Protein AF-A0A940RTT7-F1 (afdb_monomer)

Mean predicted aligned error: 12.64 Å

Solvent-accessible surface area (backbone atoms only — not comparable to full-atom values): 9209 Å² total; per-residue (Å²): 139,81,84,80,86,73,90,68,80,72,74,78,73,64,86,86,71,71,68,82,74,74,90,63,90,72,81,76,92,73,51,85,59,54,43,80,79,61,87,99,56,95,78,72,68,84,43,84,58,89,75,85,89,81,85,86,87,80,66,59,92,78,57,82,80,82,54,58,72,38,57,52,50,29,66,75,68,72,42,76,60,80,90,75,82,81,84,88,57,89,48,70,70,87,66,81,45,101,41,35,94,59,82,70,51,74,40,82,40,76,34,90,92,77,69,47,74,44,74,41,63,69,76,73,94,78,127

Foldseek 3Di:
DDDDDDPDPDPPDPPVPPDDPPPDDDDDPDDLLADPDDPPDPDDDHRPDDDDDDDDDDDQVPDPQPCPVFVVVLVVVVADDDFDDDPPDPWPPPDADPRTPDTFDWDWDQDPVPRDTDGTRDPDPPD

Nearest PDB structures (foldseek):
  1kqf-assembly1_B  TM=9.014E-01  e=2.078E-05  Escherichia coli
  8bqk-assembly1_B  TM=9.504E-01  e=1.541E-03  Nitratidesulfovibrio vulgaris str. Hildenborough
  1h0h-assembly2_L  TM=9.071E-01  e=2.009E-03  Megalodesulfovibrio gigas

Sequence (127 aa):
MSEPNANGTRAPQPLTAAANPPVQPLASNLLPSDVVRISATAHVPAPTRQLTQVAKLIDVSKCIGCKACQSACIEWNDTHPEIEENVGVYENPHDLTPEMFTLMRFSEFDNPDTGDRCCRQHRSPHR

pLDDT: mean 77.92, std 18.02, range [28.53, 95.5]

Secondary structure (DSSP, 8-state):
-PPP-----PPPPPTTS-SSPPSS-PPPS--GGG----TT-S--PPPSSPPPP------TTS-----HHHHHHHHHHT-----PPP-SSS--SSS-BTTB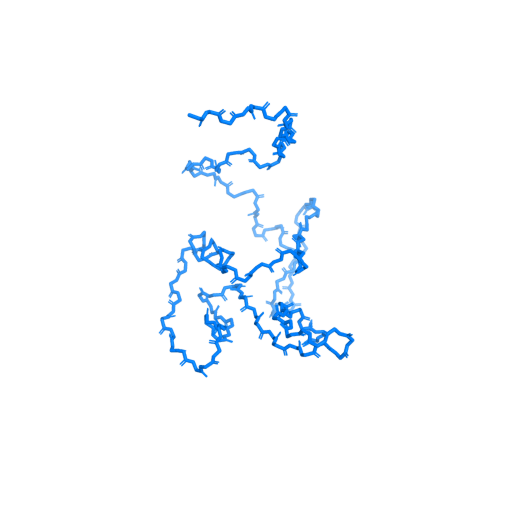------EEEE-TTT--EEEEPP--S--

Radius of gyration: 20.79 Å; Cα contacts (8 Å, |Δi|>4): 86; chains: 1; bounding box: 41×42×63 Å

Structure (mmCIF, N/CA/C/O backbone):
data_AF-A0A940RTT7-F1
#
_entry.id   AF-A0A940RTT7-F1
#
loop_
_atom_site.group_PDB
_atom_site.id
_atom_site.type_symbol
_atom_site.label_atom_id
_atom_site.label_alt_id
_atom_site.label_comp_id
_atom_site.label_asym_id
_atom_site.label_entity_id
_atom_site.label_seq_id
_atom_site.pdbx_PDB_ins_code
_atom_site.Cartn_x
_atom_site.Cartn_y
_atom_site.Cartn_z
_atom_site.occupancy
_atom_site.B_iso_or_equiv
_atom_site.auth_seq_id
_atom_site.auth_comp_id
_atom_site.auth_asym_id
_atom_site.auth_atom_id
_atom_site.pdbx_PDB_model_num
ATOM 1 N N . MET A 1 1 ? -7.724 22.602 -37.020 1.00 40.09 1 MET A N 1
ATOM 2 C CA . MET A 1 1 ? -8.192 21.213 -37.195 1.00 40.09 1 MET A CA 1
ATOM 3 C C . MET A 1 1 ? -8.661 20.769 -35.830 1.00 40.09 1 MET A C 1
ATOM 5 O O . MET A 1 1 ? -7.841 20.466 -34.979 1.00 40.09 1 MET A O 1
ATOM 9 N N . SER A 1 2 ? -9.956 20.940 -35.591 1.00 39.72 2 SER A N 1
ATOM 10 C CA . SER A 1 2 ? -10.604 20.725 -34.301 1.00 39.72 2 SER A CA 1
ATOM 11 C C . SER A 1 2 ? -11.241 19.343 -34.344 1.00 39.72 2 SER A C 1
ATOM 13 O O . SER A 1 2 ? -12.053 19.088 -35.233 1.00 39.72 2 SER A O 1
ATOM 15 N N . GLU A 1 3 ? -10.841 18.447 -33.447 1.00 45.56 3 GLU A N 1
ATOM 16 C CA . GLU A 1 3 ? -11.479 17.137 -33.328 1.00 45.56 3 GLU A CA 1
ATOM 17 C C . GLU A 1 3 ? -12.929 17.283 -32.832 1.00 45.56 3 GLU A C 1
ATOM 19 O O . GLU A 1 3 ? -13.210 18.132 -31.978 1.00 45.56 3 GLU A O 1
ATOM 24 N N . PRO A 1 4 ? -13.870 16.487 -33.368 1.00 47.38 4 PRO A N 1
ATOM 25 C CA . PRO A 1 4 ? -15.259 16.521 -32.955 1.00 47.38 4 PRO A CA 1
ATOM 26 C C . PRO A 1 4 ? -15.455 15.809 -31.611 1.00 47.38 4 PRO A C 1
ATOM 28 O O . PRO A 1 4 ? -14.935 14.728 -31.351 1.00 47.38 4 PRO A O 1
ATOM 31 N N . ASN A 1 5 ? -16.262 16.454 -30.775 1.00 50.31 5 ASN A N 1
ATOM 32 C CA . ASN A 1 5 ? -16.671 16.046 -29.441 1.00 50.31 5 ASN A CA 1
ATOM 33 C C . ASN A 1 5 ? -17.432 14.706 -29.501 1.00 50.31 5 ASN A C 1
ATOM 35 O O . ASN A 1 5 ? -18.617 14.664 -29.840 1.00 50.31 5 ASN A O 1
ATOM 39 N N . ALA A 1 6 ? -16.740 13.601 -29.216 1.00 52.31 6 ALA A N 1
ATOM 40 C CA . ALA A 1 6 ? -17.371 12.307 -29.011 1.00 52.31 6 ALA A CA 1
ATOM 41 C C . ALA A 1 6 ? -18.181 12.373 -27.713 1.00 52.31 6 ALA A C 1
ATOM 43 O O . ALA A 1 6 ? -17.640 12.607 -26.634 1.00 52.31 6 ALA A O 1
ATOM 44 N N . ASN A 1 7 ? -19.491 12.181 -27.848 1.00 52.91 7 ASN A N 1
ATOM 45 C CA . ASN A 1 7 ? -20.489 12.159 -26.787 1.00 52.91 7 ASN A CA 1
ATOM 46 C C . ASN A 1 7 ? -20.266 10.955 -25.845 1.00 52.91 7 ASN A C 1
ATOM 48 O O . ASN A 1 7 ? -21.017 9.983 -25.854 1.00 52.91 7 ASN A O 1
ATOM 52 N N . GLY A 1 8 ? -19.174 10.986 -25.084 1.00 43.56 8 GLY A N 1
ATOM 53 C CA . GLY A 1 8 ? -18.807 9.994 -24.088 1.00 43.56 8 GLY A CA 1
ATOM 54 C C . GLY A 1 8 ? -19.266 10.472 -22.724 1.00 43.56 8 GLY A C 1
ATOM 55 O O . GLY A 1 8 ? -18.555 11.212 -22.047 1.00 43.56 8 GLY A O 1
ATOM 56 N N . THR A 1 9 ? -20.464 10.064 -22.311 1.00 54.09 9 THR A N 1
ATOM 57 C CA . THR A 1 9 ? -20.921 10.237 -20.933 1.00 54.09 9 THR A CA 1
ATOM 58 C C . THR A 1 9 ? -19.913 9.563 -20.004 1.00 54.09 9 THR A C 1
ATOM 60 O O . THR A 1 9 ? -19.881 8.339 -19.879 1.00 54.09 9 THR A O 1
ATOM 63 N N . ARG A 1 10 ? -19.048 10.361 -19.368 1.00 52.03 10 ARG A N 1
ATOM 64 C CA . ARG A 1 10 ? -18.174 9.896 -18.290 1.00 52.03 10 ARG A CA 1
ATOM 65 C C . ARG A 1 10 ? -19.077 9.284 -17.224 1.00 52.03 10 ARG A C 1
ATOM 67 O O . ARG A 1 10 ? -20.036 9.931 -16.801 1.00 52.03 10 ARG A O 1
ATOM 74 N N . ALA A 1 11 ? -18.790 8.046 -16.821 1.00 48.78 11 ALA A N 1
ATOM 75 C CA . ALA A 1 11 ? -19.515 7.401 -15.733 1.00 48.78 11 ALA A CA 1
ATOM 76 C C . ALA A 1 11 ? -19.595 8.364 -14.531 1.00 48.78 11 ALA A C 1
ATOM 78 O O . ALA A 1 11 ? -18.606 9.067 -14.269 1.00 48.78 11 ALA A O 1
ATOM 79 N N . PRO A 1 12 ? -20.740 8.434 -13.823 1.00 57.75 12 PRO A N 1
ATOM 80 C CA . PRO A 1 12 ? -20.858 9.246 -12.621 1.00 57.75 12 PRO A CA 1
ATOM 81 C C . PRO A 1 12 ? -19.680 8.936 -11.705 1.00 57.75 12 PRO A C 1
ATOM 83 O O . PRO A 1 12 ? -19.345 7.766 -11.502 1.00 57.75 12 PRO A O 1
ATOM 86 N N . GLN A 1 13 ? -19.018 9.977 -11.200 1.00 55.69 13 GLN A N 1
ATOM 87 C CA . GLN A 1 13 ? -17.914 9.767 -10.273 1.00 55.69 13 GLN A CA 1
ATOM 88 C C . GLN A 1 13 ? -18.419 8.921 -9.096 1.00 55.69 13 GLN A C 1
ATOM 90 O O . GLN A 1 13 ? -19.554 9.132 -8.657 1.00 55.69 13 GLN A O 1
ATOM 95 N N . PRO A 1 14 ? -17.633 7.946 -8.609 1.00 51.03 14 PRO A N 1
ATOM 96 C CA . PRO A 1 14 ? -18.053 7.130 -7.483 1.00 51.03 14 PRO A CA 1
ATOM 97 C C . PRO A 1 14 ? -18.406 8.052 -6.312 1.00 51.03 14 PRO A C 1
ATOM 99 O O . PRO A 1 14 ? -17.565 8.807 -5.831 1.00 51.03 14 PRO A O 1
ATOM 102 N N . LEU A 1 15 ? -19.662 7.986 -5.860 1.00 49.91 15 LEU A N 1
ATOM 103 C CA . LEU A 1 15 ? -20.199 8.813 -4.769 1.00 49.91 15 LEU A CA 1
ATOM 104 C C . LEU A 1 15 ? -19.475 8.575 -3.429 1.00 49.91 15 LEU A C 1
ATOM 106 O O . LEU A 1 15 ? -19.666 9.323 -2.478 1.00 49.91 15 LEU A O 1
ATOM 110 N N . THR A 1 16 ? -18.635 7.543 -3.359 1.00 50.31 16 THR A N 1
ATOM 111 C CA . THR A 1 16 ? -17.788 7.191 -2.217 1.00 50.31 16 THR A CA 1
ATOM 112 C C . THR A 1 16 ? -16.388 7.806 -2.249 1.00 50.31 16 THR A C 1
ATOM 114 O O . THR A 1 16 ? -15.715 7.763 -1.226 1.00 50.31 16 THR A O 1
ATOM 117 N N . ALA A 1 17 ? -15.939 8.397 -3.361 1.00 42.38 17 ALA A N 1
ATOM 118 C CA . ALA A 1 17 ? -14.650 9.102 -3.442 1.00 42.38 17 ALA A CA 1
ATOM 119 C C . ALA A 1 17 ? -14.850 10.627 -3.510 1.00 42.38 17 ALA A C 1
ATOM 121 O O . ALA A 1 17 ? -14.190 11.330 -4.276 1.00 42.38 17 ALA A O 1
ATOM 122 N N . ALA A 1 18 ? -15.825 11.138 -2.757 1.00 49.00 18 ALA A N 1
ATOM 123 C CA . ALA A 1 18 ? -16.075 12.565 -2.652 1.00 49.00 18 ALA A CA 1
ATOM 124 C C . ALA A 1 18 ? -14.975 13.230 -1.809 1.00 49.00 18 ALA A C 1
ATOM 126 O O . ALA A 1 18 ? -14.960 13.072 -0.594 1.00 49.00 18 ALA A O 1
ATOM 127 N N . ALA A 1 19 ? -14.125 14.004 -2.492 1.00 52.88 19 ALA A N 1
ATOM 128 C CA . ALA A 1 19 ? -13.135 14.941 -1.960 1.00 52.88 19 ALA A CA 1
ATOM 129 C C . ALA A 1 19 ? -12.011 14.341 -1.094 1.00 52.88 19 ALA A C 1
ATOM 131 O O . ALA A 1 19 ? -12.181 13.367 -0.365 1.00 52.88 19 ALA A O 1
ATOM 132 N N . ASN A 1 20 ? -10.835 14.974 -1.156 1.00 55.03 20 ASN A N 1
ATOM 133 C CA . ASN A 1 20 ? -9.839 14.787 -0.107 1.00 55.03 20 ASN A CA 1
ATOM 134 C C . ASN A 1 20 ? -10.517 15.076 1.238 1.00 55.03 20 ASN A C 1
ATOM 136 O O . ASN A 1 20 ? -11.284 16.047 1.319 1.00 55.03 20 ASN A O 1
ATOM 140 N N . PRO A 1 21 ? -10.280 14.245 2.264 1.00 61.81 21 PRO A N 1
ATOM 141 C CA . PRO A 1 21 ? -10.874 14.473 3.564 1.00 61.81 21 PRO A CA 1
ATOM 142 C C . PRO A 1 21 ? -10.551 15.898 4.045 1.00 61.81 21 PRO A C 1
ATOM 144 O O . PRO A 1 21 ? -9.492 16.43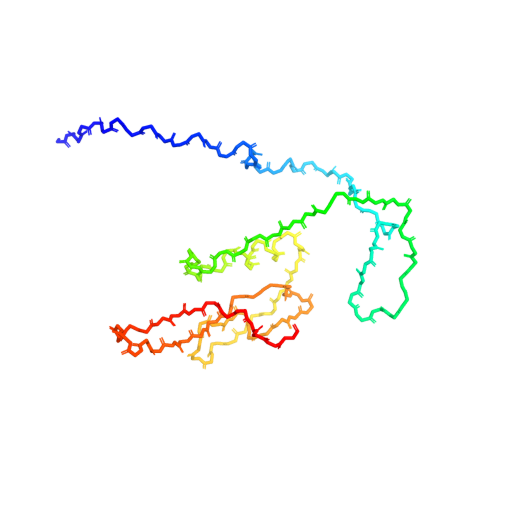6 3.705 1.00 61.81 21 PRO A O 1
ATOM 147 N N . PRO A 1 22 ? -11.466 16.530 4.798 1.00 68.19 22 PRO A N 1
ATOM 148 C CA . PRO A 1 22 ? -11.202 17.816 5.430 1.00 68.19 22 PRO A CA 1
ATOM 149 C C . PRO A 1 22 ? -9.839 17.796 6.141 1.00 68.19 22 PRO A C 1
ATOM 151 O O . PRO A 1 22 ? -9.561 16.867 6.894 1.00 68.19 22 PRO A O 1
ATOM 154 N N . VAL A 1 23 ? -9.000 18.819 5.925 1.00 70.75 23 VAL A N 1
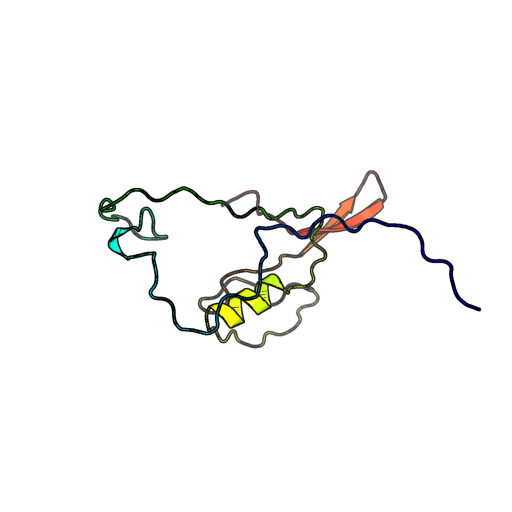ATOM 155 C CA . VAL A 1 23 ? -7.715 18.987 6.647 1.00 70.75 23 VAL A CA 1
ATOM 156 C C . VAL A 1 23 ? -7.919 19.339 8.125 1.00 70.75 23 VAL A C 1
ATOM 158 O O . VAL A 1 23 ? -6.964 19.453 8.888 1.00 70.75 23 VAL A O 1
ATOM 161 N N . GLN A 1 24 ? -9.169 19.553 8.539 1.00 77.19 24 GLN A N 1
ATOM 162 C CA . GLN A 1 24 ? -9.519 19.739 9.933 1.00 77.19 24 GLN A CA 1
ATOM 163 C C . GLN A 1 24 ? -9.202 18.464 10.731 1.00 77.19 24 GLN A C 1
ATOM 165 O O . GLN A 1 24 ? -9.526 17.364 10.283 1.00 77.19 24 GLN A O 1
ATOM 170 N N . PRO A 1 25 ? -8.640 18.588 11.943 1.00 70.44 25 PRO A N 1
ATOM 171 C CA . PRO A 1 25 ? -8.455 17.444 12.820 1.00 70.44 25 PRO A CA 1
ATOM 172 C C . PRO A 1 25 ? -9.827 16.898 13.236 1.00 70.44 25 PRO A C 1
ATOM 174 O O . PRO A 1 25 ? -10.581 17.549 13.960 1.00 70.44 25 PRO A O 1
ATOM 177 N N . LEU A 1 26 ? -10.163 15.698 12.763 1.00 75.94 26 LEU A N 1
ATOM 178 C CA . LEU A 1 26 ? -11.295 14.929 13.271 1.00 75.94 26 LEU A CA 1
ATOM 179 C C . LEU A 1 26 ? -10.812 14.037 14.416 1.00 75.94 26 LEU A C 1
ATOM 181 O O . LEU A 1 26 ? -9.767 13.395 14.320 1.00 75.94 26 LEU A O 1
ATOM 185 N N . ALA A 1 27 ? -11.597 13.957 15.491 1.00 78.25 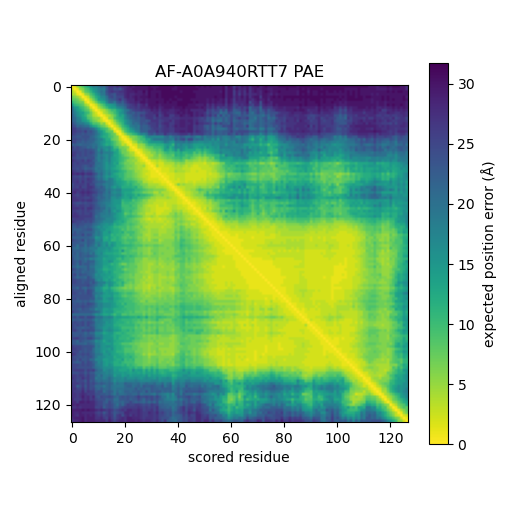27 ALA A N 1
ATOM 186 C CA . ALA A 1 27 ? -11.364 12.958 16.525 1.00 78.25 27 ALA A CA 1
ATOM 187 C C . ALA A 1 27 ? -11.500 11.549 15.923 1.00 78.25 27 ALA A C 1
ATOM 189 O O . ALA A 1 27 ? -12.419 11.286 15.140 1.00 78.25 27 ALA A O 1
ATOM 190 N N . SER A 1 28 ? -10.592 10.639 16.292 1.00 79.75 28 SER A N 1
ATOM 191 C CA . SER A 1 28 ? -10.678 9.248 15.845 1.00 79.75 28 SER A CA 1
ATOM 192 C C . SER A 1 28 ? -11.979 8.621 16.342 1.00 79.75 28 SER A C 1
ATOM 194 O O . SER A 1 28 ? -12.247 8.579 17.541 1.00 79.75 28 SER A O 1
ATOM 196 N N . ASN A 1 29 ? -12.767 8.080 15.415 1.00 83.00 29 ASN A N 1
ATOM 197 C CA . ASN A 1 29 ? -13.959 7.292 15.734 1.00 83.00 29 ASN A CA 1
ATOM 198 C C . ASN A 1 29 ? -13.628 5.832 16.096 1.00 83.00 29 ASN A C 1
ATOM 200 O O . ASN A 1 29 ? -14.544 5.053 16.367 1.00 83.00 29 ASN A O 1
ATOM 204 N N . LEU A 1 30 ? -12.343 5.460 16.063 1.00 86.88 30 LEU A N 1
ATOM 205 C CA . LEU A 1 30 ? -11.818 4.147 16.428 1.00 86.88 30 LEU A CA 1
ATOM 206 C C . LEU A 1 30 ? -11.020 4.286 17.725 1.00 86.88 30 LEU A C 1
ATOM 208 O O . LEU A 1 30 ? -9.997 4.977 17.753 1.00 86.88 30 LEU A O 1
ATOM 212 N N . LEU A 1 31 ? -11.503 3.650 18.790 1.00 89.88 31 LEU A N 1
ATOM 213 C CA . LEU A 1 31 ? -10.908 3.715 20.124 1.00 89.88 31 LEU A CA 1
ATOM 214 C C . LEU A 1 31 ? -10.121 2.433 20.445 1.00 89.88 31 LEU A C 1
ATOM 216 O O . LEU A 1 31 ? -10.429 1.371 19.901 1.00 89.88 31 LEU A O 1
ATOM 220 N N . PRO A 1 32 ? -9.163 2.470 21.392 1.00 88.06 32 PRO A N 1
ATOM 221 C CA . PRO A 1 32 ? -8.471 1.264 21.863 1.00 88.06 32 PRO A CA 1
ATOM 222 C C . PRO A 1 32 ? -9.414 0.171 22.398 1.00 88.06 32 PRO A C 1
ATOM 224 O O . PRO A 1 32 ? -9.105 -1.013 22.305 1.00 88.06 32 PRO A O 1
ATOM 227 N N . SER A 1 33 ? -10.588 0.553 22.913 1.00 89.94 33 SER A N 1
ATOM 228 C CA . SER A 1 33 ? -11.648 -0.361 23.365 1.00 89.94 33 SER A CA 1
ATOM 229 C C . SER A 1 33 ? -12.396 -1.075 22.232 1.00 89.94 33 SER A C 1
ATOM 231 O O . SER A 1 33 ? -13.198 -1.966 22.506 1.00 89.94 33 SER A O 1
ATOM 233 N N . ASP A 1 34 ? -12.180 -0.677 20.976 1.00 90.88 34 ASP A N 1
ATOM 234 C CA . ASP A 1 34 ? -12.810 -1.280 19.794 1.00 90.88 34 ASP A CA 1
ATOM 235 C C . ASP A 1 34 ? -11.929 -2.372 19.156 1.00 90.88 34 ASP A C 1
ATOM 237 O O . ASP A 1 34 ? -12.303 -2.983 18.151 1.00 90.88 34 ASP A O 1
ATOM 241 N N . VAL A 1 35 ? -10.737 -2.619 19.707 1.00 90.12 35 VAL A N 1
ATOM 242 C CA . VAL A 1 35 ? -9.756 -3.524 19.111 1.00 90.12 35 VAL A CA 1
ATOM 243 C C . VAL A 1 35 ? -10.163 -4.983 19.309 1.00 90.12 35 VAL A C 1
ATOM 245 O O . VAL A 1 35 ? -10.277 -5.473 20.426 1.00 90.12 35 VAL A O 1
ATOM 248 N N . VAL A 1 36 ? -10.339 -5.698 18.196 1.00 88.81 36 VAL A N 1
ATOM 249 C CA . VAL A 1 36 ? -10.738 -7.117 18.201 1.00 88.81 36 VAL A CA 1
ATOM 250 C C . VAL A 1 36 ? -9.527 -8.052 18.178 1.00 88.81 36 VAL A C 1
ATOM 252 O O . VAL A 1 36 ? -9.551 -9.120 18.782 1.00 88.81 36 VAL A O 1
ATOM 255 N N . ARG A 1 37 ? -8.469 -7.683 17.443 1.00 84.75 37 ARG A N 1
ATOM 256 C CA . ARG A 1 37 ? -7.231 -8.463 17.301 1.00 84.75 37 ARG A CA 1
ATOM 257 C C . ARG A 1 37 ? -6.039 -7.534 17.103 1.00 84.75 37 ARG A C 1
ATOM 259 O O . ARG A 1 37 ? -6.163 -6.519 16.425 1.00 84.75 37 ARG A O 1
ATOM 266 N N . ILE A 1 38 ? -4.893 -7.924 17.657 1.00 85.56 38 ILE A N 1
ATOM 267 C CA . ILE A 1 38 ? -3.602 -7.239 17.510 1.00 85.56 38 ILE A CA 1
ATOM 268 C C . ILE A 1 38 ? -2.547 -8.304 17.215 1.00 85.56 38 ILE A C 1
ATOM 270 O O . ILE A 1 38 ? -2.543 -9.365 17.842 1.00 85.56 38 ILE A O 1
ATOM 274 N N . SER A 1 39 ? -1.669 -8.039 16.250 1.00 83.06 39 SER A N 1
ATOM 275 C CA . SER A 1 39 ? -0.555 -8.931 15.922 1.00 83.06 39 SER A CA 1
ATOM 276 C C . SER A 1 39 ? 0.374 -9.122 17.121 1.00 83.06 39 SER A C 1
ATOM 278 O O . SER A 1 39 ? 0.652 -8.171 17.842 1.00 83.06 39 SER A O 1
ATOM 280 N N . ALA A 1 40 ? 0.873 -10.347 17.308 1.00 78.50 40 ALA A N 1
ATOM 281 C CA . ALA A 1 40 ? 1.803 -10.721 18.381 1.00 78.50 40 ALA A CA 1
ATOM 282 C C . ALA A 1 40 ? 1.300 -10.508 19.830 1.00 78.50 40 ALA A C 1
ATOM 284 O O . ALA A 1 40 ? 2.081 -10.645 20.769 1.00 78.50 40 ALA A O 1
ATOM 285 N N . THR A 1 41 ? 0.000 -10.264 20.039 1.00 85.12 41 THR A N 1
ATOM 286 C CA . THR A 1 41 ? -0.601 -10.126 21.376 1.00 85.12 41 THR A CA 1
ATOM 287 C C . THR A 1 41 ? -1.412 -11.369 21.735 1.00 85.12 41 THR A C 1
ATOM 289 O O . THR A 1 41 ? -2.389 -11.696 21.065 1.00 85.12 41 THR A O 1
ATOM 292 N N . ALA A 1 42 ? -1.025 -12.060 22.813 1.00 85.56 42 ALA A N 1
ATOM 293 C CA . ALA A 1 42 ? -1.648 -13.325 23.219 1.00 85.56 42 ALA A CA 1
ATOM 294 C C . ALA A 1 42 ? -3.065 -13.166 23.802 1.00 85.56 42 ALA A C 1
ATOM 296 O O . ALA A 1 42 ? -3.901 -14.051 23.635 1.00 85.56 42 ALA A O 1
ATOM 297 N N . HIS A 1 43 ? -3.346 -12.051 24.483 1.00 88.12 43 HIS A N 1
ATOM 298 C CA . HIS A 1 43 ? -4.649 -11.786 25.088 1.00 88.12 43 HIS A CA 1
ATOM 299 C C . HIS A 1 43 ? -5.085 -10.345 24.818 1.00 88.12 43 HIS A C 1
ATOM 301 O O . HIS A 1 43 ? -4.443 -9.401 25.274 1.00 88.12 43 HIS A O 1
ATOM 307 N N . VAL A 1 44 ? -6.178 -10.189 24.069 1.00 88.75 44 VAL A N 1
ATOM 308 C CA . VAL A 1 44 ? -6.830 -8.902 23.803 1.00 88.75 44 VAL A CA 1
ATOM 309 C C . VAL A 1 44 ? -8.177 -8.908 24.539 1.00 88.75 44 VAL A C 1
ATOM 311 O O . VAL A 1 44 ? -8.932 -9.870 24.365 1.00 88.75 44 VAL A O 1
ATOM 314 N N . PRO A 1 45 ? -8.488 -7.895 25.372 1.00 89.75 45 PRO A N 1
ATOM 315 C CA . PRO A 1 45 ? -9.789 -7.781 26.028 1.00 89.75 45 PRO A CA 1
ATOM 316 C C . PRO A 1 45 ? -10.944 -7.751 25.023 1.00 89.75 45 PRO A C 1
ATOM 318 O O . PRO A 1 45 ? -10.785 -7.286 23.896 1.00 89.75 45 PRO A O 1
ATOM 321 N N . ALA A 1 46 ? -12.125 -8.217 25.435 1.00 89.81 46 ALA A N 1
ATOM 322 C CA . ALA A 1 46 ? -13.308 -8.145 24.584 1.00 89.81 46 ALA A CA 1
ATOM 323 C C . ALA A 1 46 ? -13.682 -6.675 24.291 1.00 89.81 46 ALA A C 1
ATOM 325 O O . ALA A 1 46 ? -13.682 -5.857 25.218 1.00 89.81 46 ALA A O 1
ATOM 326 N N . PRO A 1 47 ? -14.017 -6.327 23.034 1.00 92.06 47 PRO A N 1
ATOM 327 C CA . PRO A 1 47 ? -14.331 -4.955 22.663 1.00 92.06 47 PRO A CA 1
ATOM 328 C C . PRO A 1 47 ? -15.659 -4.500 23.276 1.00 92.06 47 PRO A C 1
ATOM 330 O O . PRO A 1 47 ? -16.606 -5.278 23.397 1.00 92.06 47 PRO A O 1
ATOM 333 N N . THR A 1 48 ? -15.757 -3.216 23.626 1.00 92.31 48 THR A N 1
ATOM 334 C CA . THR A 1 48 ? -16.963 -2.642 24.259 1.00 92.31 48 THR A CA 1
ATOM 335 C C . THR A 1 48 ? -18.149 -2.543 23.293 1.00 92.31 48 THR A C 1
ATOM 337 O O . THR A 1 48 ? -19.302 -2.534 23.721 1.00 92.31 48 THR A O 1
ATOM 340 N N . ARG A 1 49 ? -17.886 -2.479 21.982 1.00 92.06 49 ARG A N 1
ATOM 341 C CA . ARG A 1 49 ? -18.906 -2.446 20.926 1.00 92.06 49 ARG A CA 1
ATOM 342 C C . ARG A 1 49 ? -18.437 -3.181 19.674 1.00 92.06 49 ARG A C 1
ATOM 344 O O . ARG A 1 49 ? -17.241 -3.305 19.421 1.00 92.06 49 ARG A O 1
ATOM 351 N N . GLN A 1 50 ? -19.393 -3.619 18.860 1.00 87.62 50 GLN A N 1
ATOM 352 C CA . GLN A 1 50 ? -19.128 -4.246 17.567 1.00 87.62 50 GLN A CA 1
ATOM 353 C C . GLN A 1 50 ? -19.233 -3.205 16.445 1.00 87.62 50 GLN A C 1
ATOM 355 O O . GLN A 1 50 ? -20.284 -2.596 16.255 1.00 87.62 50 GLN A O 1
ATOM 360 N N . LEU A 1 51 ? -18.146 -3.001 15.701 1.00 88.50 51 LEU A N 1
ATOM 361 C CA . LEU A 1 51 ? -18.114 -2.123 14.531 1.00 88.50 51 LEU A CA 1
ATOM 362 C C . LEU A 1 51 ? -18.506 -2.870 13.252 1.00 88.50 51 LEU A C 1
ATOM 364 O O . LEU A 1 51 ? -18.315 -4.084 13.141 1.00 88.50 51 LEU A O 1
ATOM 368 N N . THR A 1 52 ? -19.009 -2.131 12.263 1.00 88.88 52 THR A N 1
ATOM 369 C CA . THR A 1 52 ? -19.250 -2.657 10.915 1.00 88.88 52 THR A CA 1
ATOM 370 C C . THR A 1 52 ? -17.944 -3.169 10.316 1.00 88.88 52 THR A C 1
ATOM 372 O O . THR A 1 52 ? -16.942 -2.453 10.283 1.00 88.88 52 THR A O 1
ATOM 375 N N . GLN A 1 53 ? -17.951 -4.405 9.819 1.00 86.00 53 GLN A N 1
ATOM 376 C CA . GLN A 1 53 ? -16.790 -4.972 9.142 1.00 86.00 53 GLN A CA 1
ATOM 377 C C . GLN A 1 53 ? -16.564 -4.270 7.801 1.00 86.00 53 GLN A C 1
ATOM 379 O O . GLN A 1 53 ? -17.482 -4.128 6.995 1.00 86.00 53 GLN A O 1
ATOM 384 N N . VAL A 1 54 ? -15.322 -3.858 7.565 1.00 86.88 54 VAL A N 1
ATOM 385 C CA . VAL A 1 54 ? -14.873 -3.249 6.311 1.00 86.88 54 VAL A CA 1
ATOM 386 C C . VAL A 1 54 ? -13.790 -4.113 5.677 1.00 86.88 54 VAL A C 1
ATOM 388 O O . VAL A 1 54 ? -13.099 -4.868 6.362 1.00 86.88 54 VAL A O 1
ATOM 391 N N . ALA A 1 55 ? -13.627 -3.999 4.361 1.00 87.56 55 ALA A N 1
ATOM 392 C CA . ALA A 1 55 ? -12.611 -4.725 3.611 1.00 87.56 55 ALA A CA 1
ATOM 393 C C . ALA A 1 55 ? -11.897 -3.799 2.622 1.00 87.56 55 ALA A C 1
ATOM 395 O O . ALA A 1 55 ? -12.488 -2.860 2.090 1.00 87.56 55 ALA A O 1
ATOM 396 N N . LYS A 1 56 ? -10.623 -4.100 2.350 1.00 84.94 56 LYS A N 1
ATOM 397 C CA . LYS A 1 56 ? -9.816 -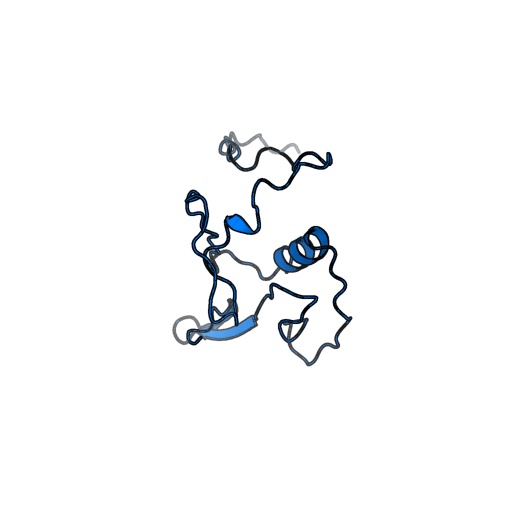3.454 1.311 1.00 84.94 56 LYS A CA 1
ATOM 398 C C . LYS A 1 56 ? -9.577 -4.459 0.187 1.00 84.94 56 LYS A C 1
ATOM 400 O O . LYS A 1 56 ? -8.907 -5.466 0.403 1.00 84.94 56 LYS A O 1
ATOM 405 N N . LEU A 1 57 ? -10.126 -4.191 -0.997 1.00 88.38 57 LEU A N 1
ATOM 406 C CA . LEU A 1 57 ? -9.887 -4.997 -2.194 1.00 88.38 57 LEU A CA 1
ATOM 407 C C . LEU A 1 57 ? -8.689 -4.433 -2.962 1.00 88.38 57 LEU A C 1
ATOM 409 O O . LEU A 1 57 ? -8.698 -3.270 -3.356 1.00 88.38 57 LEU A O 1
ATOM 413 N N . ILE A 1 58 ? -7.680 -5.271 -3.194 1.00 88.69 58 ILE A N 1
ATOM 414 C CA . ILE A 1 58 ? -6.536 -4.959 -4.055 1.00 88.69 58 ILE A CA 1
ATOM 415 C C . ILE A 1 58 ? -6.604 -5.906 -5.253 1.00 88.69 58 ILE A C 1
ATOM 417 O O . ILE A 1 58 ? -6.299 -7.091 -5.131 1.00 88.69 58 ILE A O 1
ATOM 421 N N . ASP A 1 59 ? -7.046 -5.390 -6.399 1.00 89.19 59 ASP A N 1
ATOM 422 C CA . ASP A 1 59 ? -7.112 -6.145 -7.652 1.00 89.19 59 ASP A CA 1
ATOM 423 C C . ASP A 1 59 ? -5.768 -6.062 -8.388 1.00 89.19 59 ASP A C 1
ATOM 425 O O . ASP A 1 59 ? -5.466 -5.087 -9.080 1.00 89.19 59 ASP A O 1
ATOM 429 N N . VAL A 1 60 ? -4.954 -7.106 -8.235 1.00 85.31 60 VAL A N 1
ATOM 430 C CA . VAL A 1 60 ? -3.616 -7.180 -8.838 1.00 85.31 60 VAL A CA 1
ATOM 431 C C . VAL A 1 60 ? -3.639 -7.284 -10.364 1.00 85.31 60 VAL A C 1
ATOM 433 O O . VAL A 1 60 ? -2.624 -6.997 -10.985 1.00 85.31 60 VAL A O 1
ATOM 436 N N . SER A 1 61 ? -4.772 -7.632 -10.988 1.00 82.25 61 SER A N 1
ATOM 437 C CA . SER A 1 61 ? -4.879 -7.681 -12.456 1.00 82.25 61 SER A CA 1
ATOM 438 C C . SER A 1 61 ? -4.872 -6.294 -13.106 1.00 82.25 61 SER A C 1
ATOM 440 O O . SER A 1 61 ? -4.552 -6.165 -14.284 1.00 82.25 61 SER A O 1
ATOM 442 N N . LYS A 1 62 ? -5.203 -5.253 -12.331 1.00 86.19 62 LYS A N 1
ATOM 443 C CA . LYS A 1 62 ? -5.211 -3.847 -12.763 1.00 86.19 62 LYS A CA 1
ATOM 444 C C . LYS A 1 62 ? -4.069 -3.027 -12.166 1.00 86.19 62 LYS A C 1
ATOM 446 O O . LYS A 1 62 ? -3.951 -1.837 -12.449 1.00 86.19 62 LYS A O 1
ATOM 451 N N . CYS A 1 63 ? -3.267 -3.628 -11.292 1.00 86.44 63 CYS A N 1
ATOM 452 C CA . CYS A 1 63 ? -2.168 -2.940 -10.638 1.00 86.44 63 CYS A CA 1
ATOM 453 C C . CYS A 1 63 ? -0.996 -2.771 -11.614 1.00 86.44 63 CYS A C 1
ATOM 455 O O . CYS A 1 63 ? -0.548 -3.742 -12.213 1.00 86.44 63 CYS A O 1
ATOM 457 N N . ILE A 1 64 ? -0.482 -1.546 -11.743 1.00 90.94 64 ILE A N 1
ATOM 458 C CA . ILE A 1 64 ? 0.593 -1.204 -12.693 1.00 90.94 64 ILE A CA 1
ATOM 459 C C . ILE A 1 64 ? 1.966 -1.019 -12.030 1.00 90.94 64 ILE A C 1
ATOM 461 O O . ILE A 1 64 ? 2.893 -0.526 -12.661 1.00 90.94 64 ILE A O 1
ATOM 465 N N . GLY A 1 65 ? 2.105 -1.327 -10.738 1.00 89.56 65 GLY A N 1
ATOM 466 C CA . GLY A 1 65 ? 3.401 -1.209 -10.060 1.00 89.56 65 GLY A CA 1
ATOM 467 C C . GLY A 1 65 ? 3.848 0.221 -9.713 1.00 89.56 65 GLY A C 1
ATOM 468 O O . GLY A 1 65 ? 5.019 0.420 -9.418 1.00 89.56 65 GLY A O 1
ATOM 469 N N . CYS A 1 66 ? 2.958 1.224 -9.714 1.00 93.50 66 CYS A N 1
ATOM 470 C CA . CYS A 1 66 ? 3.342 2.644 -9.591 1.00 93.50 66 CYS A CA 1
ATOM 471 C C . CYS A 1 66 ? 3.848 3.096 -8.207 1.00 93.50 66 CYS A C 1
ATOM 473 O O . CYS A 1 66 ? 4.261 4.242 -8.064 1.00 93.50 66 CYS A O 1
ATOM 475 N N . LYS A 1 67 ? 3.761 2.245 -7.176 1.00 93.38 67 LYS A N 1
ATOM 476 C CA . LYS A 1 67 ? 4.123 2.543 -5.773 1.00 93.38 67 LYS A CA 1
ATOM 477 C C . LYS A 1 67 ? 3.364 3.703 -5.102 1.00 93.38 67 LYS A C 1
ATOM 479 O O . LYS A 1 67 ? 3.665 4.030 -3.959 1.00 93.38 67 LYS A O 1
ATOM 484 N N . ALA A 1 68 ? 2.313 4.251 -5.716 1.00 94.00 68 ALA A N 1
ATOM 485 C CA . ALA A 1 68 ? 1.512 5.324 -5.112 1.00 94.00 68 ALA A CA 1
ATOM 486 C C . ALA A 1 68 ? 0.901 4.932 -3.752 1.00 94.00 68 ALA A C 1
ATOM 488 O O . ALA A 1 68 ? 0.802 5.756 -2.849 1.00 94.00 68 ALA A O 1
ATOM 489 N N . CYS A 1 69 ? 0.532 3.659 -3.579 1.00 93.50 69 CYS A N 1
ATOM 490 C CA . CYS A 1 69 ? 0.037 3.140 -2.304 1.00 93.50 69 CYS A CA 1
ATOM 491 C C . CYS A 1 69 ? 1.099 3.139 -1.191 1.00 93.50 69 CYS A C 1
ATOM 493 O O . CYS A 1 69 ? 0.731 3.287 -0.030 1.00 93.50 69 CYS A O 1
ATOM 495 N N . GLN A 1 70 ? 2.389 3.002 -1.523 1.00 94.44 70 GLN A N 1
ATOM 496 C CA . GLN A 1 70 ? 3.478 3.130 -0.553 1.00 94.44 70 GLN A CA 1
ATOM 497 C C . GLN A 1 70 ? 3.632 4.586 -0.132 1.00 94.44 70 GLN A C 1
ATOM 499 O O . GLN A 1 70 ? 3.534 4.880 1.052 1.00 94.44 70 GLN A O 1
ATOM 504 N N . SER A 1 71 ? 3.771 5.502 -1.097 1.00 94.69 71 SER A N 1
ATOM 505 C CA . SER A 1 71 ? 3.910 6.936 -0.817 1.00 94.69 71 SER A CA 1
ATOM 506 C C . SER A 1 71 ? 2.743 7.481 0.005 1.00 94.69 71 SER A C 1
ATOM 508 O O . SER A 1 71 ? 2.963 8.178 0.985 1.00 94.69 71 SER A O 1
ATOM 510 N N . ALA A 1 72 ? 1.507 7.101 -0.332 1.00 92.94 72 ALA A N 1
ATOM 511 C CA .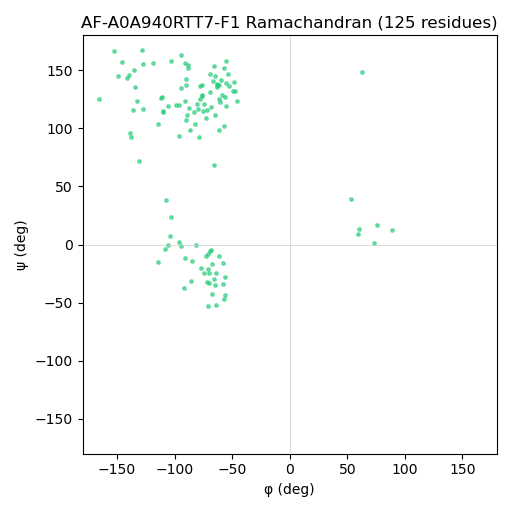 ALA A 1 72 ? 0.330 7.511 0.432 1.00 92.94 72 ALA A CA 1
ATOM 512 C C . ALA A 1 72 ? 0.314 6.938 1.859 1.00 92.94 72 ALA A C 1
ATOM 514 O O . ALA A 1 72 ? -0.164 7.596 2.776 1.00 92.94 72 ALA A O 1
ATOM 515 N N . CYS A 1 73 ? 0.815 5.714 2.056 1.00 93.12 73 CYS A N 1
ATOM 516 C CA . CYS A 1 73 ? 0.905 5.111 3.383 1.00 93.12 73 CYS A CA 1
ATOM 517 C C . CYS A 1 73 ? 1.923 5.837 4.263 1.00 93.12 73 CYS A C 1
ATOM 519 O O . CYS A 1 73 ? 1.639 6.059 5.434 1.00 93.12 73 CYS A O 1
ATOM 521 N N . ILE A 1 74 ? 3.075 6.193 3.699 1.00 94.69 74 ILE A N 1
ATOM 522 C CA . ILE A 1 74 ? 4.139 6.917 4.401 1.00 94.69 74 ILE A CA 1
ATOM 523 C C . ILE A 1 74 ? 3.630 8.298 4.811 1.00 94.69 74 ILE A C 1
ATOM 525 O O . ILE A 1 74 ? 3.632 8.619 5.991 1.00 94.69 74 ILE A O 1
ATOM 529 N N . GLU A 1 75 ? 3.077 9.048 3.853 1.00 93.62 75 GLU A N 1
ATOM 530 C CA . GLU A 1 75 ? 2.527 10.388 4.084 1.00 93.62 75 GLU A CA 1
ATOM 531 C C . GLU A 1 75 ? 1.433 10.379 5.158 1.00 93.62 75 GLU A C 1
ATOM 533 O O . GLU A 1 75 ? 1.430 11.193 6.073 1.00 93.62 75 GLU A O 1
ATOM 538 N N . TRP A 1 76 ? 0.495 9.431 5.072 1.00 90.62 76 TRP A N 1
ATOM 539 C CA . TRP A 1 76 ? -0.626 9.381 6.007 1.00 90.62 76 TRP A CA 1
ATOM 540 C C . TRP A 1 76 ? -0.215 8.971 7.427 1.00 90.62 76 TRP A C 1
ATOM 542 O O . TRP A 1 76 ? -0.852 9.394 8.389 1.00 90.62 76 TRP A O 1
ATOM 552 N N . ASN A 1 77 ? 0.799 8.112 7.564 1.00 90.31 77 ASN A N 1
ATOM 553 C CA . ASN A 1 77 ? 1.265 7.636 8.869 1.00 90.31 77 ASN A CA 1
ATOM 554 C C . ASN A 1 77 ? 2.459 8.435 9.409 1.00 90.31 77 ASN A C 1
ATOM 556 O O . ASN A 1 77 ? 2.945 8.089 10.482 1.00 90.31 77 ASN A O 1
ATOM 560 N N . ASP A 1 78 ? 2.906 9.473 8.693 1.00 94.69 78 ASP A N 1
ATOM 561 C CA . ASP A 1 78 ? 4.052 10.317 9.053 1.00 94.69 78 ASP A CA 1
ATOM 562 C C . ASP A 1 78 ? 5.335 9.503 9.331 1.00 94.69 78 ASP A C 1
ATOM 564 O O . ASP A 1 78 ? 6.092 9.769 10.267 1.00 94.69 78 ASP A O 1
ATOM 568 N N . THR A 1 79 ? 5.562 8.451 8.533 1.00 95.50 79 THR A N 1
ATOM 569 C CA . THR A 1 79 ? 6.748 7.591 8.662 1.00 95.50 79 THR A CA 1
ATOM 570 C C . THR A 1 79 ? 7.902 8.090 7.798 1.00 95.50 79 THR A C 1
ATOM 572 O O . THR A 1 79 ? 7.712 8.781 6.798 1.00 95.50 79 THR A O 1
ATOM 575 N N . HIS A 1 80 ? 9.125 7.729 8.175 1.00 95.19 80 HIS A N 1
ATOM 576 C CA . HIS A 1 80 ? 10.354 8.185 7.531 1.00 95.19 80 HIS A CA 1
ATOM 577 C C . HIS A 1 80 ? 11.268 6.989 7.223 1.00 95.19 80 HIS A C 1
ATOM 579 O O . HIS A 1 80 ? 12.289 6.795 7.886 1.00 95.19 80 HIS A O 1
ATOM 585 N N . PRO A 1 81 ? 10.907 6.149 6.234 1.00 93.12 81 PRO A N 1
ATOM 586 C CA . PRO A 1 81 ? 11.714 4.994 5.865 1.00 93.12 81 PRO A CA 1
ATOM 587 C C . PRO A 1 81 ? 13.072 5.420 5.293 1.00 93.12 81 PRO A C 1
ATOM 589 O O . PRO A 1 81 ? 13.182 6.427 4.591 1.00 93.12 81 PRO A O 1
ATOM 592 N N . GLU A 1 82 ? 14.103 4.624 5.574 1.00 91.88 82 GLU A N 1
ATOM 593 C CA . GLU A 1 82 ? 15.455 4.866 5.070 1.00 91.88 82 GLU A CA 1
ATOM 594 C C . GLU A 1 82 ? 15.539 4.729 3.541 1.00 91.88 82 GLU A C 1
ATOM 596 O O . GLU A 1 82 ? 14.757 4.021 2.898 1.00 91.88 82 GLU A O 1
ATOM 601 N N . ILE A 1 83 ? 16.514 5.422 2.947 1.00 92.38 83 ILE A N 1
ATOM 602 C CA . ILE A 1 83 ? 16.807 5.313 1.517 1.00 92.38 83 ILE A CA 1
ATOM 603 C C . ILE A 1 83 ? 17.694 4.087 1.302 1.00 92.38 83 ILE A C 1
ATOM 605 O O . ILE A 1 83 ? 18.848 4.067 1.720 1.00 92.38 83 ILE A O 1
ATOM 609 N N . GLU A 1 84 ? 17.154 3.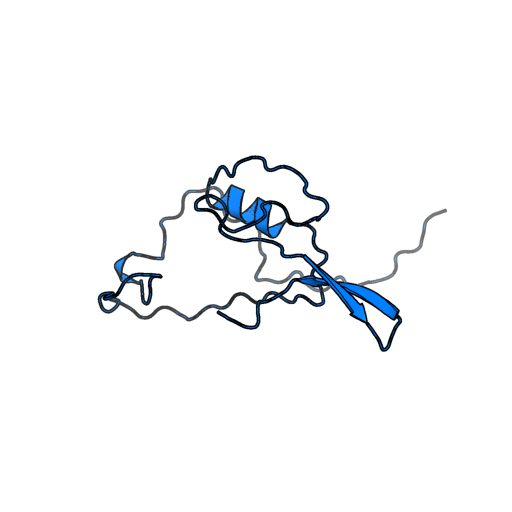089 0.613 1.00 91.44 84 GLU A N 1
ATOM 610 C CA . GLU A 1 84 ? 17.854 1.851 0.274 1.00 91.44 84 GLU A CA 1
ATOM 611 C C . GLU A 1 84 ? 18.502 1.889 -1.120 1.00 91.44 84 GLU A C 1
ATOM 613 O O . GLU A 1 84 ? 18.161 2.703 -1.987 1.00 91.44 84 GLU A O 1
ATOM 618 N N . GLU A 1 85 ? 19.428 0.957 -1.345 1.00 93.75 85 GLU A N 1
ATOM 619 C CA . GLU A 1 85 ? 20.134 0.788 -2.612 1.00 93.75 85 GLU A CA 1
ATOM 620 C C . GLU A 1 85 ? 19.394 -0.152 -3.574 1.00 93.75 85 GLU A C 1
ATOM 622 O O . GLU A 1 85 ? 18.690 -1.090 -3.184 1.00 93.75 85 GLU A O 1
ATOM 627 N N . ASN A 1 86 ? 19.592 0.074 -4.875 1.00 94.00 86 ASN A N 1
ATOM 628 C CA . ASN A 1 86 ? 19.076 -0.822 -5.899 1.00 94.00 86 ASN A CA 1
ATOM 629 C C . ASN A 1 86 ? 19.988 -2.052 -6.054 1.00 94.00 86 ASN A C 1
ATOM 631 O O . ASN A 1 86 ? 21.149 -1.916 -6.428 1.00 94.00 86 ASN A O 1
ATOM 635 N N . VAL A 1 87 ? 19.436 -3.250 -5.839 1.00 93.25 87 VAL A N 1
ATOM 636 C CA . VAL A 1 87 ? 20.160 -4.535 -5.954 1.00 93.25 87 VAL A CA 1
ATOM 637 C C . VAL A 1 87 ? 19.844 -5.299 -7.250 1.00 93.25 87 VAL A C 1
ATOM 639 O O . VAL A 1 87 ? 19.983 -6.517 -7.313 1.00 93.25 87 VAL A O 1
ATOM 642 N N . GLY A 1 88 ? 19.393 -4.600 -8.297 1.00 91.44 88 GLY A N 1
ATOM 643 C CA . GLY A 1 88 ? 19.005 -5.211 -9.575 1.00 91.44 88 GLY A CA 1
ATOM 644 C C . GLY A 1 88 ? 17.540 -5.650 -9.654 1.00 91.44 88 GLY A C 1
ATOM 645 O O . GLY A 1 88 ? 17.165 -6.354 -10.587 1.00 91.44 88 GLY A O 1
ATOM 646 N N . VAL A 1 89 ? 16.704 -5.219 -8.706 1.00 87.81 89 VAL A N 1
ATOM 647 C CA . VAL A 1 89 ? 15.246 -5.417 -8.717 1.00 87.81 89 VAL A CA 1
ATOM 648 C C . VAL A 1 89 ? 14.514 -4.089 -8.514 1.00 87.81 89 VAL A C 1
ATOM 650 O O . VAL A 1 89 ? 15.063 -3.136 -7.960 1.00 87.81 89 VAL A O 1
ATOM 653 N N . TYR A 1 90 ? 13.266 -4.009 -8.985 1.00 88.44 90 TYR A N 1
ATOM 654 C CA . TYR A 1 90 ? 12.417 -2.817 -8.828 1.00 88.44 90 TYR A CA 1
ATOM 655 C C . TYR A 1 90 ? 11.809 -2.677 -7.427 1.00 88.44 90 TYR A C 1
ATOM 657 O O . TYR A 1 90 ? 11.373 -1.584 -7.047 1.00 88.44 90 TYR A O 1
ATOM 665 N N . GLU A 1 91 ? 11.738 -3.772 -6.672 1.00 89.12 91 GLU A N 1
ATOM 666 C CA . GLU A 1 91 ? 11.303 -3.768 -5.277 1.00 89.12 91 GLU A CA 1
ATOM 667 C C . GLU A 1 91 ? 12.254 -2.892 -4.456 1.00 89.12 91 GLU A C 1
ATOM 669 O O . GLU A 1 91 ? 13.468 -3.043 -4.535 1.00 89.12 91 GLU A O 1
ATOM 674 N N . ASN A 1 92 ? 11.687 -1.885 -3.789 1.00 89.62 92 ASN A N 1
ATOM 675 C CA . ASN A 1 92 ? 12.421 -0.972 -2.916 1.00 89.62 92 ASN A CA 1
ATOM 676 C C . ASN A 1 92 ? 11.402 -0.195 -2.060 1.00 89.62 92 ASN A C 1
ATOM 678 O O . ASN A 1 92 ? 10.505 0.426 -2.668 1.00 89.62 92 ASN A O 1
ATOM 682 N N . PRO A 1 93 ? 11.500 -0.192 -0.720 1.00 91.50 93 PRO A N 1
ATOM 683 C CA . PRO A 1 93 ? 12.374 -1.022 0.130 1.00 91.50 93 PRO A CA 1
ATOM 684 C C . PRO A 1 93 ? 12.223 -2.535 -0.082 1.00 91.50 93 PRO A C 1
ATOM 686 O O . PRO A 1 93 ? 11.183 -2.975 -0.582 1.00 91.50 93 PRO A O 1
ATOM 689 N N . HIS A 1 94 ? 13.245 -3.312 0.283 1.00 90.56 94 HIS A N 1
ATOM 690 C CA . HIS A 1 94 ? 13.308 -4.769 0.056 1.00 90.56 94 HIS A CA 1
ATOM 691 C C . HIS A 1 94 ? 12.410 -5.585 0.995 1.00 90.56 94 HIS A C 1
ATOM 693 O O . HIS A 1 94 ? 12.004 -6.702 0.659 1.00 90.56 94 HIS A O 1
ATOM 699 N N . ASP A 1 95 ? 12.081 -5.055 2.176 1.00 91.19 95 ASP A N 1
ATOM 700 C CA . ASP A 1 95 ? 11.147 -5.701 3.100 1.00 91.19 95 ASP A CA 1
ATOM 701 C C . ASP A 1 95 ? 10.416 -4.706 4.008 1.00 91.19 95 ASP A C 1
ATOM 703 O O . ASP A 1 95 ? 10.738 -3.517 4.061 1.00 91.19 95 ASP A O 1
ATOM 707 N N . LEU A 1 96 ? 9.359 -5.184 4.672 1.00 90.69 96 LEU A N 1
ATOM 708 C CA . LEU A 1 96 ? 8.569 -4.379 5.599 1.00 90.69 96 LEU A CA 1
ATOM 709 C C . LEU A 1 96 ? 9.446 -3.946 6.772 1.00 90.69 96 LEU A C 1
ATOM 711 O O . LEU A 1 96 ? 10.172 -4.750 7.356 1.00 90.69 96 LEU A O 1
ATOM 715 N N . THR A 1 97 ? 9.305 -2.689 7.171 1.00 90.31 97 THR A N 1
ATOM 716 C CA . THR A 1 97 ? 10.011 -2.119 8.320 1.00 90.31 97 THR A CA 1
ATOM 717 C C . THR A 1 97 ? 9.006 -1.452 9.261 1.00 90.31 97 THR A C 1
ATOM 719 O O . THR A 1 97 ? 7.852 -1.232 8.877 1.00 90.31 97 THR A O 1
ATOM 722 N N . PRO A 1 98 ? 9.407 -1.087 10.492 1.00 91.75 98 PRO A N 1
ATOM 723 C CA . PRO A 1 98 ? 8.573 -0.268 11.373 1.00 91.75 98 PRO A CA 1
ATOM 724 C C . PRO A 1 98 ? 8.183 1.096 10.780 1.00 91.75 98 PRO A C 1
ATOM 726 O O . PRO A 1 98 ? 7.246 1.709 11.269 1.00 91.75 98 PRO A O 1
ATOM 729 N N . GLU A 1 99 ? 8.861 1.545 9.722 1.00 93.56 99 GLU A N 1
ATOM 730 C CA . GLU A 1 99 ? 8.583 2.794 9.002 1.00 93.56 99 GLU A CA 1
ATOM 731 C C . GLU A 1 99 ? 7.909 2.541 7.629 1.00 93.56 99 GLU A C 1
ATOM 733 O O . GLU A 1 99 ? 7.595 3.480 6.896 1.00 93.56 99 GLU A O 1
ATOM 738 N N . MET A 1 100 ? 7.673 1.272 7.252 1.00 91.75 100 MET A N 1
ATOM 739 C CA . MET A 1 100 ? 7.132 0.862 5.949 1.00 91.75 100 MET A CA 1
ATOM 740 C C . MET A 1 100 ? 6.088 -0.257 6.090 1.00 91.75 100 MET A C 1
ATOM 742 O O . MET A 1 100 ? 6.403 -1.447 6.063 1.00 91.75 100 MET A O 1
ATOM 746 N N . PHE A 1 101 ? 4.810 0.121 6.198 1.00 91.94 101 PHE A N 1
ATOM 747 C CA . PHE A 1 101 ? 3.708 -0.815 6.490 1.00 91.94 101 PHE A CA 1
ATOM 748 C C . PHE A 1 101 ? 3.126 -1.541 5.275 1.00 91.94 101 PHE A C 1
ATOM 750 O O . PHE A 1 101 ? 2.357 -2.494 5.420 1.00 91.94 101 PHE A O 1
ATOM 757 N N . THR A 1 102 ? 3.434 -1.078 4.068 1.00 91.94 102 THR A N 1
ATOM 758 C CA . THR A 1 102 ? 2.946 -1.676 2.826 1.00 91.94 102 THR A CA 1
ATOM 759 C C . THR A 1 102 ? 4.041 -1.642 1.781 1.00 91.94 102 THR A C 1
ATOM 761 O O . THR A 1 102 ? 4.781 -0.669 1.693 1.00 91.94 102 THR A O 1
ATOM 764 N N . LEU A 1 103 ? 4.114 -2.684 0.957 1.00 91.88 103 LEU A N 1
ATOM 765 C CA . LEU A 1 103 ? 5.128 -2.814 -0.082 1.00 91.88 103 LEU A CA 1
ATOM 766 C C . LEU A 1 103 ? 4.557 -3.380 -1.371 1.00 91.88 103 LEU A C 1
ATOM 768 O O . LEU A 1 103 ? 3.667 -4.237 -1.373 1.00 91.88 103 LEU A O 1
ATOM 772 N N . MET A 1 104 ? 5.121 -2.905 -2.473 1.00 90.31 104 MET A N 1
ATOM 773 C CA . MET A 1 104 ? 4.932 -3.472 -3.794 1.00 90.31 104 MET A CA 1
ATOM 774 C C . MET A 1 104 ? 5.980 -4.545 -4.031 1.00 90.31 104 MET A C 1
ATOM 776 O O . MET A 1 104 ? 7.156 -4.225 -4.178 1.00 90.31 104 MET A O 1
ATOM 780 N N . ARG A 1 105 ? 5.534 -5.803 -4.099 1.00 88.12 105 ARG A N 1
ATOM 781 C CA . ARG A 1 105 ? 6.410 -6.920 -4.446 1.00 88.12 105 ARG A CA 1
ATOM 782 C C . ARG A 1 105 ? 6.355 -7.222 -5.926 1.00 88.12 105 ARG A C 1
ATOM 784 O O . ARG A 1 105 ? 5.255 -7.298 -6.474 1.00 88.12 105 ARG A O 1
ATOM 791 N N . PHE A 1 106 ? 7.508 -7.418 -6.550 1.00 87.19 106 PHE A N 1
ATOM 792 C CA . PHE A 1 106 ? 7.598 -7.730 -7.974 1.00 87.19 106 PHE A CA 1
ATOM 793 C C . PHE A 1 106 ? 8.093 -9.159 -8.161 1.00 87.19 106 PHE A C 1
ATOM 795 O O . PHE A 1 106 ? 9.130 -9.549 -7.634 1.00 87.19 106 PHE A O 1
ATOM 802 N N . SER A 1 107 ? 7.348 -9.955 -8.922 1.00 84.06 107 SER A N 1
ATOM 803 C CA . SER A 1 107 ? 7.775 -11.293 -9.323 1.00 84.06 107 SER A CA 1
ATOM 804 C C . SER A 1 107 ? 7.653 -11.421 -10.829 1.00 84.06 107 SER A C 1
ATOM 806 O O . SER A 1 107 ? 6.550 -11.317 -11.369 1.00 84.06 107 SER A O 1
ATOM 808 N N . GLU A 1 108 ? 8.785 -11.626 -11.493 1.00 83.12 108 GLU A N 1
ATOM 809 C CA . GLU A 1 108 ? 8.825 -11.954 -12.913 1.00 83.12 108 GLU A CA 1
ATOM 810 C C . GLU A 1 108 ? 8.437 -13.421 -13.099 1.00 83.12 108 GLU A C 1
ATOM 812 O O . GLU A 1 108 ? 8.979 -14.316 -12.450 1.00 83.12 108 GLU A O 1
ATOM 817 N N . PHE A 1 109 ? 7.464 -13.660 -13.971 1.00 80.88 109 PHE A N 1
ATOM 818 C CA . PHE A 1 109 ? 7.036 -14.993 -14.364 1.00 80.88 109 PHE A CA 1
ATOM 819 C C . PHE A 1 109 ? 6.922 -15.055 -15.882 1.00 80.88 109 PHE A C 1
ATOM 821 O O . PHE A 1 109 ? 6.168 -14.279 -16.471 1.00 80.88 109 PHE A O 1
ATOM 828 N N . ASP A 1 110 ? 7.638 -15.989 -16.499 1.00 83.94 110 ASP A N 1
ATOM 829 C CA . ASP A 1 110 ? 7.497 -16.272 -17.922 1.00 83.94 110 ASP A CA 1
ATOM 830 C C . ASP A 1 110 ? 6.258 -17.154 -18.124 1.00 83.94 110 ASP A C 1
ATOM 832 O O . ASP A 1 110 ? 6.178 -18.272 -17.610 1.00 83.94 110 ASP A O 1
ATOM 836 N N . ASN A 1 111 ? 5.261 -16.635 -18.842 1.00 77.19 111 ASN A N 1
ATOM 837 C CA . ASN A 1 111 ? 4.043 -17.375 -19.130 1.00 77.19 111 ASN A CA 1
ATOM 838 C C . ASN A 1 111 ? 4.314 -18.430 -20.214 1.00 77.19 111 ASN A C 1
ATOM 840 O O . ASN A 1 111 ? 4.565 -18.045 -21.355 1.00 77.19 111 ASN A O 1
ATOM 844 N N . PRO A 1 112 ? 4.224 -19.739 -19.919 1.00 79.50 112 PRO A N 1
ATOM 845 C CA . PRO A 1 112 ? 4.492 -20.773 -20.917 1.00 79.50 112 PRO A CA 1
ATOM 846 C C . PRO A 1 112 ? 3.491 -20.756 -22.082 1.00 79.50 112 PRO A C 1
ATOM 848 O O . PRO A 1 112 ? 3.838 -21.191 -23.177 1.00 79.50 112 PRO A O 1
ATOM 851 N N . ASP A 1 113 ? 2.281 -20.232 -21.866 1.00 80.56 113 ASP A N 1
ATOM 852 C CA . ASP A 1 113 ? 1.213 -20.242 -22.870 1.00 80.56 113 ASP A CA 1
ATOM 853 C C . ASP A 1 113 ? 1.292 -19.055 -23.842 1.00 80.56 113 ASP A C 1
ATOM 855 O O . ASP A 1 113 ? 0.895 -19.179 -25.000 1.00 80.56 113 ASP A O 1
ATOM 859 N N . THR A 1 114 ? 1.786 -17.896 -23.389 1.00 74.88 114 THR A N 1
ATOM 860 C CA . THR A 1 114 ? 1.864 -16.672 -24.217 1.00 74.88 114 THR A CA 1
ATOM 861 C C . THR A 1 114 ? 3.289 -16.215 -24.511 1.00 74.88 114 THR A C 1
ATOM 863 O O . THR A 1 114 ? 3.492 -15.404 -25.407 1.00 74.88 114 THR A O 1
ATOM 866 N N . GLY A 1 115 ? 4.285 -16.727 -23.785 1.00 68.75 115 GLY A N 1
ATOM 867 C CA . GLY A 1 115 ? 5.671 -16.262 -23.845 1.00 68.75 115 GLY A CA 1
ATOM 868 C C . GLY A 1 115 ? 5.906 -14.903 -23.174 1.00 68.75 115 GLY A C 1
ATOM 869 O O . GLY A 1 115 ? 7.035 -14.417 -23.180 1.00 68.75 115 GLY A O 1
ATOM 870 N N . ASP A 1 116 ? 4.873 -14.285 -22.590 1.00 67.56 116 ASP A N 1
ATOM 871 C CA . ASP A 1 116 ? 4.987 -12.974 -21.949 1.00 67.56 116 ASP A CA 1
ATOM 872 C C . ASP A 1 116 ? 5.622 -13.080 -20.563 1.00 67.56 116 ASP A C 1
ATOM 874 O O . ASP A 1 116 ? 5.214 -13.898 -19.731 1.00 67.56 116 ASP A O 1
ATOM 878 N N . ARG A 1 117 ? 6.550 -12.167 -20.267 1.00 57.06 117 ARG A N 1
ATOM 879 C CA . ARG A 1 117 ? 7.068 -11.974 -18.913 1.00 57.06 117 ARG A CA 1
ATOM 880 C C . ARG A 1 117 ? 6.120 -11.087 -18.111 1.00 57.06 117 ARG A C 1
ATOM 882 O O . ARG A 1 117 ? 6.080 -9.871 -18.281 1.00 57.06 117 ARG A O 1
ATOM 889 N N . CYS A 1 118 ? 5.349 -11.696 -17.219 1.00 64.12 118 CYS A N 1
ATOM 890 C CA . CYS A 1 118 ? 4.453 -10.987 -16.313 1.00 64.12 118 CYS A CA 1
ATOM 891 C C . CYS A 1 118 ? 5.181 -10.580 -15.028 1.00 64.12 118 CYS A C 1
ATOM 893 O O . CYS A 1 118 ? 5.547 -11.441 -14.231 1.00 64.12 118 CYS A O 1
ATOM 895 N N . CYS A 1 119 ? 5.288 -9.276 -14.769 1.00 63.22 119 CYS A N 1
ATOM 896 C CA . CYS A 1 119 ? 5.586 -8.746 -13.437 1.00 63.22 119 CYS A CA 1
ATOM 897 C C . CYS A 1 119 ? 4.301 -8.763 -12.597 1.00 63.22 119 CYS A C 1
ATOM 899 O O . CYS A 1 119 ? 3.502 -7.828 -12.662 1.00 63.22 119 CYS A O 1
ATOM 901 N N . ARG A 1 120 ? 4.052 -9.829 -11.827 1.00 63.66 120 ARG A N 1
ATOM 902 C CA . ARG A 1 120 ? 2.888 -9.873 -10.926 1.00 63.66 120 ARG A CA 1
ATOM 903 C C . ARG A 1 120 ? 3.239 -9.329 -9.552 1.00 63.66 120 ARG A C 1
ATOM 905 O O . ARG A 1 120 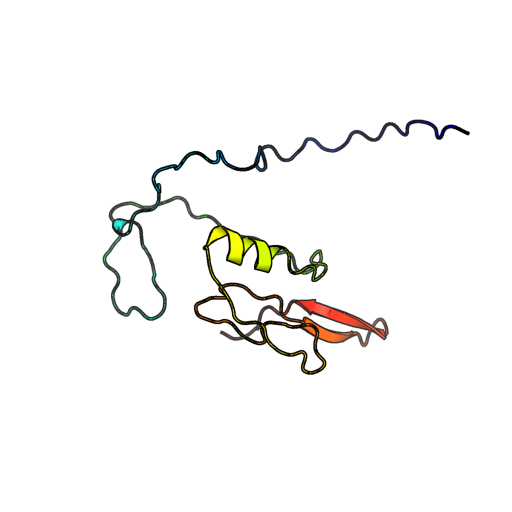? 4.291 -9.652 -9.002 1.00 63.66 120 ARG A O 1
ATOM 912 N N . GLN A 1 121 ? 2.288 -8.613 -8.952 1.00 56.44 121 GLN A N 1
ATOM 913 C CA . GLN A 1 121 ? 2.302 -8.432 -7.510 1.00 56.44 121 GLN A CA 1
ATOM 914 C C . GLN A 1 121 ? 1.924 -9.738 -6.822 1.00 56.44 121 GLN A C 1
ATOM 916 O O . GLN A 1 121 ? 0.813 -10.249 -6.979 1.00 56.44 121 GLN A O 1
ATOM 921 N N . HIS A 1 122 ? 2.868 -10.286 -6.066 1.00 53.06 122 HIS A N 1
ATOM 922 C CA . HIS A 1 122 ? 2.662 -11.515 -5.323 1.00 53.06 122 HIS A CA 1
ATOM 923 C C . HIS A 1 122 ? 1.844 -11.230 -4.054 1.00 53.06 122 HIS A C 1
ATOM 925 O O . HIS A 1 122 ? 2.232 -10.412 -3.219 1.00 53.06 122 HIS A O 1
ATOM 931 N N . ARG A 1 123 ? 0.725 -11.937 -3.869 1.00 39.94 123 ARG A N 1
ATOM 932 C CA . ARG A 1 123 ? 0.227 -12.251 -2.526 1.00 39.94 123 ARG A CA 1
ATOM 933 C 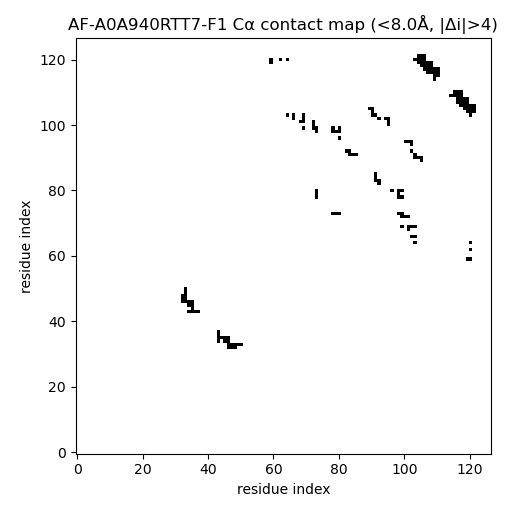C . ARG A 1 123 ? 0.890 -13.576 -2.175 1.00 39.94 123 ARG A C 1
ATOM 935 O O . ARG A 1 123 ? 0.519 -14.575 -2.782 1.00 39.94 123 ARG A O 1
ATOM 942 N N . SER A 1 124 ? 1.879 -13.582 -1.277 1.00 35.28 124 SER A N 1
ATOM 943 C CA . SER A 1 124 ? 2.495 -14.838 -0.821 1.00 35.28 124 SER A CA 1
ATOM 944 C C . SER A 1 124 ? 1.404 -15.857 -0.493 1.00 35.28 124 SER A C 1
ATOM 946 O O . SER A 1 124 ? 0.547 -15.551 0.339 1.00 35.28 124 SER A O 1
ATOM 948 N N . PRO A 1 125 ? 1.403 -17.051 -1.116 1.00 32.56 125 PRO A N 1
ATOM 949 C CA . PRO A 1 125 ? 0.437 -18.093 -0.791 1.00 32.56 125 PRO A CA 1
ATOM 950 C C . PRO A 1 125 ? 0.658 -18.684 0.611 1.00 32.56 125 PRO A C 1
ATOM 952 O O . PRO A 1 125 ? -0.168 -19.462 1.072 1.00 32.56 125 PRO A O 1
ATOM 955 N N . HIS A 1 126 ? 1.718 -18.282 1.323 1.00 28.53 126 HIS A N 1
ATOM 956 C CA . HIS A 1 126 ? 2.003 -18.733 2.680 1.00 28.53 126 HIS A CA 1
ATOM 957 C C . HIS A 1 126 ? 2.499 -17.598 3.588 1.00 28.53 126 HIS A C 1
ATOM 959 O O . HIS A 1 126 ? 3.688 -17.282 3.626 1.00 28.53 126 HIS A O 1
ATOM 965 N N . ARG A 1 127 ? 1.562 -17.009 4.335 1.00 34.78 127 ARG A N 1
ATOM 966 C CA . ARG A 1 127 ? 1.635 -16.779 5.786 1.00 34.78 127 ARG A CA 1
ATOM 967 C C . ARG A 1 127 ? 0.232 -16.538 6.331 1.00 34.78 127 ARG A C 1
ATOM 969 O O . ARG A 1 127 ? -0.542 -15.830 5.648 1.00 34.78 127 ARG A O 1
#